Protein AF-A0A2D6ZND6-F1 (afdb_monomer_lite)

Secondary structure (DSSP, 8-state):
-HHHHT-HHHHHHHHHHHHHHHHHHHHHHTSTTTHHHHHHHHHHHHHHHHHHHHHT---S-HHHHHHHHHHHHHHHHHHHHHS-GGGHHHHHHHHHHHHHHHHHHHHHH--

Foldseek 3Di:
DLVVLQDPVNLVVLLVVLVVLLVQLVVQCVDPVRNVVSVVSNVVSVVSNVVSVVSNPPDPDVPVVVVCVVVCVVVLVCLVVVDDPVCVVVNVVVVVVVVVVVVVVVVVVVD

Sequence (111 aa):
MIAFFQSSIFVNLAYIFASILFIFGLKMLSSPETAQRGNLVSASGMLIAILVTLAQNEIIAYEYLLIALIGGLLVGVLAASLVKMTSMPELVALFNGFGGIASLLVGVAEF

Radius of gyration: 16.47 Å; chains: 1; bounding box: 37×31×38 Å

Structure (mmCIF, N/CA/C/O backbone):
data_AF-A0A2D6ZND6-F1
#
_entry.id   AF-A0A2D6ZND6-F1
#
loop_
_atom_site.group_PDB
_atom_site.id
_atom_site.type_symbol
_atom_site.label_atom_id
_atom_site.label_alt_id
_atom_site.label_comp_id
_atom_site.label_asym_id
_atom_site.label_entity_id
_atom_site.label_seq_id
_atom_site.pdbx_PDB_ins_code
_atom_site.Cartn_x
_atom_site.Cartn_y
_atom_site.Cartn_z
_atom_site.occupancy
_atom_site.B_iso_or_equiv
_atom_site.auth_seq_id
_atom_site.auth_comp_id
_atom_site.auth_as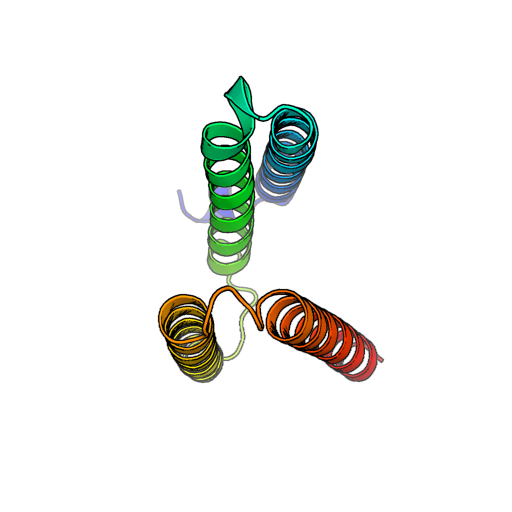ym_id
_atom_site.auth_atom_id
_atom_site.pdbx_PDB_model_num
ATOM 1 N N . MET A 1 1 ? 13.984 14.504 -21.602 1.00 61.41 1 MET A N 1
ATOM 2 C CA . MET A 1 1 ? 12.971 14.524 -20.522 1.00 61.41 1 MET A CA 1
ATOM 3 C C 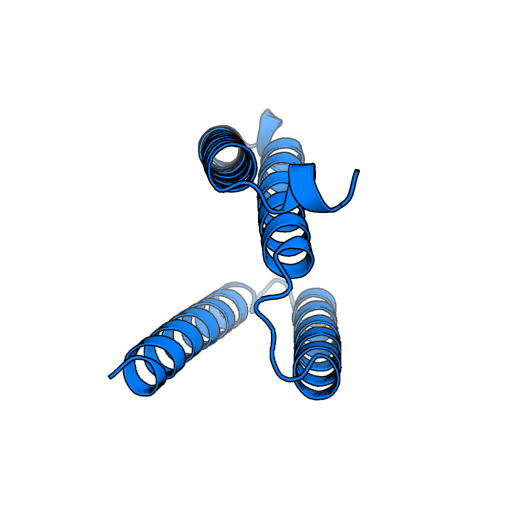. MET A 1 1 ? 12.887 13.172 -19.823 1.00 61.41 1 MET A C 1
ATOM 5 O O . MET A 1 1 ? 13.139 13.136 -18.634 1.00 61.41 1 MET A O 1
ATOM 9 N N . ILE A 1 2 ? 12.656 12.064 -20.540 1.00 67.69 2 ILE A N 1
ATOM 10 C CA . ILE A 1 2 ? 12.600 10.706 -19.951 1.00 67.69 2 ILE A CA 1
ATOM 11 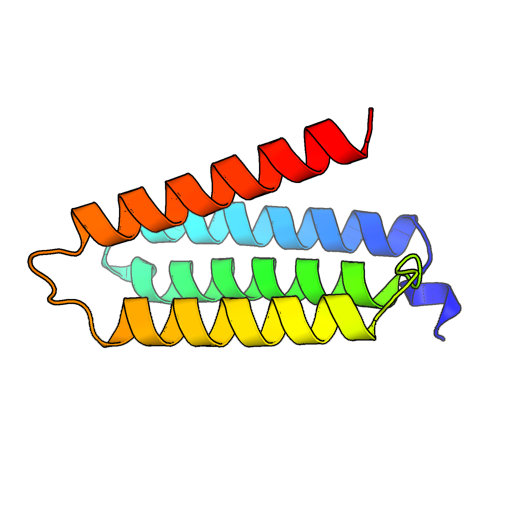C C . ILE A 1 2 ? 13.922 10.304 -19.264 1.00 67.69 2 ILE A C 1
ATOM 13 O O . ILE A 1 2 ? 13.902 9.861 -18.125 1.00 67.69 2 ILE A O 1
ATOM 17 N N . ALA A 1 3 ? 15.073 10.605 -19.878 1.00 75.25 3 ALA A N 1
ATOM 18 C CA . ALA A 1 3 ? 16.392 10.322 -19.292 1.00 75.25 3 ALA A CA 1
ATOM 19 C C . ALA A 1 3 ? 16.653 11.005 -17.930 1.00 75.25 3 ALA A C 1
ATOM 21 O O . ALA A 1 3 ? 17.480 10.536 -17.157 1.00 75.25 3 ALA A O 1
ATOM 22 N N . PHE A 1 4 ? 15.955 12.105 -17.616 1.00 82.00 4 PHE A N 1
ATOM 23 C CA . PHE A 1 4 ? 16.076 12.756 -16.309 1.00 82.00 4 PHE A CA 1
ATOM 24 C C . PHE A 1 4 ? 15.425 11.914 -15.204 1.00 82.00 4 PHE A C 1
ATOM 26 O O . PHE A 1 4 ? 16.033 11.709 -14.159 1.00 82.00 4 PHE A O 1
ATOM 33 N N . PHE A 1 5 ? 14.229 11.376 -15.466 1.00 81.12 5 PHE A N 1
ATOM 34 C CA . PHE A 1 5 ? 13.486 10.534 -14.522 1.00 81.12 5 PHE A CA 1
ATOM 35 C C . PHE A 1 5 ? 14.164 9.185 -14.252 1.00 81.12 5 PHE A C 1
ATOM 37 O O . PHE A 1 5 ? 13.919 8.574 -13.221 1.00 81.12 5 PHE A O 1
ATOM 44 N N . GLN A 1 6 ? 15.043 8.747 -15.152 1.00 83.62 6 GLN A N 1
ATOM 45 C CA . GLN A 1 6 ? 15.822 7.514 -15.016 1.00 83.62 6 GLN A CA 1
ATOM 46 C C . GLN A 1 6 ? 17.196 7.737 -14.369 1.00 83.62 6 GLN A C 1
ATOM 48 O O . GLN A 1 6 ? 17.936 6.786 -14.137 1.00 83.62 6 GLN A O 1
ATOM 53 N N . SER A 1 7 ? 17.570 8.988 -14.084 1.00 91.19 7 SER A N 1
ATOM 54 C CA . SER A 1 7 ? 18.844 9.280 -13.434 1.00 91.19 7 SER A CA 1
ATOM 55 C C . SER A 1 7 ? 18.836 8.763 -11.997 1.00 91.19 7 SER A C 1
ATOM 57 O O . SER A 1 7 ? 17.927 9.081 -11.229 1.00 91.19 7 SER A O 1
ATOM 59 N N . SER A 1 8 ? 19.883 8.037 -11.594 1.00 90.75 8 SER A N 1
ATOM 60 C CA . SER A 1 8 ? 20.008 7.490 -10.237 1.00 90.75 8 SER A CA 1
ATOM 61 C C . SER A 1 8 ? 19.886 8.569 -9.159 1.00 90.75 8 SER A C 1
ATOM 63 O O . SER A 1 8 ? 19.340 8.311 -8.091 1.00 90.75 8 SER A O 1
ATOM 65 N N . ILE A 1 9 ? 20.337 9.801 -9.440 1.00 93.88 9 ILE A N 1
ATOM 66 C CA . ILE A 1 9 ? 20.193 10.924 -8.503 1.00 93.88 9 ILE A CA 1
ATOM 67 C C . ILE A 1 9 ? 18.715 11.258 -8.266 1.00 93.88 9 ILE A C 1
ATOM 69 O O . ILE A 1 9 ? 18.305 11.474 -7.130 1.00 93.88 9 ILE A O 1
ATOM 73 N N . PHE A 1 10 ? 17.909 11.263 -9.329 1.00 93.69 10 PHE A N 1
ATOM 74 C CA . PHE A 1 10 ? 16.492 11.589 -9.264 1.00 93.69 10 PHE A CA 1
ATOM 75 C C . PHE A 1 10 ? 15.724 10.480 -8.546 1.00 93.69 10 PHE A C 1
ATOM 77 O O . PHE A 1 10 ? 14.975 10.766 -7.614 1.00 93.69 10 PHE A O 1
ATOM 84 N N . VAL A 1 11 ? 15.967 9.223 -8.929 1.00 94.44 11 VAL A N 1
ATOM 85 C CA . VAL A 1 11 ? 15.344 8.043 -8.313 1.00 94.44 11 VAL A CA 1
ATOM 86 C C . VAL A 1 11 ? 15.637 7.995 -6.812 1.00 94.44 11 VAL A C 1
ATOM 88 O O . VAL A 1 11 ? 14.712 7.916 -6.004 1.00 94.44 11 VAL A O 1
ATOM 91 N N . ASN A 1 12 ? 16.906 8.144 -6.418 1.00 95.75 12 ASN A N 1
ATOM 92 C CA . ASN A 1 12 ? 17.300 8.115 -5.009 1.00 95.75 12 ASN A CA 1
ATOM 93 C C . ASN A 1 12 ? 16.684 9.271 -4.212 1.00 95.75 12 ASN A C 1
ATOM 95 O O . ASN A 1 12 ? 16.203 9.059 -3.099 1.00 95.75 12 ASN A O 1
ATOM 99 N N . LEU A 1 13 ? 16.652 10.487 -4.769 1.00 97.06 13 LEU A N 1
ATOM 100 C CA . LEU A 1 13 ? 15.994 11.624 -4.117 1.00 97.06 13 LEU A CA 1
ATOM 101 C C . LEU A 1 13 ? 14.489 11.397 -3.958 1.00 97.06 13 LEU A C 1
ATOM 103 O O . LEU A 1 13 ? 13.934 11.732 -2.911 1.00 97.06 13 LEU A O 1
ATOM 107 N N . ALA A 1 14 ? 13.832 10.799 -4.951 1.00 96.88 14 ALA A N 1
ATOM 108 C CA . ALA A 1 14 ? 12.415 10.483 -4.869 1.00 96.88 14 ALA A CA 1
ATOM 109 C C . ALA A 1 14 ? 12.127 9.393 -3.820 1.00 96.88 14 ALA A C 1
ATOM 111 O O . ALA A 1 14 ? 11.171 9.530 -3.057 1.00 96.88 14 ALA A O 1
ATOM 112 N N . TYR A 1 15 ? 12.981 8.369 -3.697 1.00 96.94 15 TYR A N 1
ATOM 113 C CA . TYR A 1 15 ? 12.882 7.363 -2.631 1.00 96.94 15 TYR A CA 1
ATOM 114 C C . TYR A 1 15 ? 13.144 7.941 -1.236 1.00 96.94 15 TYR A C 1
ATOM 116 O O . TYR A 1 15 ? 12.427 7.602 -0.290 1.00 96.94 15 TYR A O 1
ATOM 124 N N . ILE A 1 16 ? 14.102 8.863 -1.092 1.00 98.12 16 ILE A N 1
ATOM 125 C CA . ILE A 1 16 ? 14.308 9.605 0.162 1.00 98.12 16 ILE A CA 1
ATOM 126 C C . ILE A 1 16 ? 13.059 10.425 0.494 1.00 98.12 16 ILE A C 1
ATOM 128 O O . ILE A 1 16 ? 12.574 10.384 1.624 1.00 98.12 16 ILE A O 1
ATOM 132 N N . PHE A 1 17 ? 12.497 11.133 -0.486 1.00 98.31 17 PHE A N 1
ATOM 133 C CA . PHE A 1 17 ? 11.290 11.929 -0.289 1.00 98.31 17 PHE A CA 1
ATOM 134 C C . PHE A 1 17 ? 10.082 11.064 0.105 1.00 98.31 17 PHE A C 1
ATOM 136 O O . PHE A 1 17 ? 9.392 11.383 1.073 1.00 98.31 17 PHE A O 1
ATOM 143 N N . ALA A 1 18 ? 9.870 9.927 -0.563 1.00 98.38 18 ALA A N 1
ATOM 144 C CA . ALA A 1 18 ? 8.842 8.954 -0.193 1.00 98.38 18 ALA A CA 1
ATOM 145 C C . ALA A 1 18 ? 9.044 8.423 1.239 1.00 98.38 18 ALA A C 1
ATOM 147 O O . ALA A 1 18 ? 8.090 8.359 2.014 1.00 98.38 18 ALA A O 1
ATOM 148 N N . SER A 1 19 ? 10.289 8.124 1.625 1.00 98.31 19 SER A N 1
ATOM 149 C CA . SER A 1 19 ? 10.637 7.680 2.984 1.00 98.31 19 SER A CA 1
ATOM 150 C C . SER A 1 19 ? 10.324 8.748 4.036 1.00 98.31 19 SER A C 1
ATOM 152 O O . SER A 1 19 ? 9.769 8.435 5.090 1.00 98.31 19 SER A O 1
ATOM 154 N N . ILE A 1 20 ? 10.605 10.022 3.742 1.00 98.56 20 ILE A N 1
ATOM 155 C CA . ILE A 1 20 ? 10.241 11.153 4.607 1.00 98.56 20 ILE A CA 1
ATOM 156 C C . ILE A 1 20 ? 8.719 11.210 4.796 1.00 98.56 20 ILE A C 1
ATOM 158 O O . ILE A 1 20 ? 8.253 11.327 5.932 1.00 98.56 20 ILE A O 1
ATOM 162 N N . LEU A 1 21 ? 7.936 11.074 3.720 1.00 98.62 21 LEU A N 1
ATOM 163 C CA . LEU A 1 21 ? 6.473 11.040 3.811 1.00 98.62 21 LEU A CA 1
ATOM 164 C C . LEU A 1 21 ? 5.984 9.869 4.671 1.00 98.62 21 LEU A C 1
ATOM 166 O O . LEU A 1 21 ? 5.117 10.075 5.518 1.00 98.62 21 LEU A O 1
ATOM 170 N N . PHE A 1 22 ? 6.563 8.674 4.538 1.00 98.31 22 PHE A N 1
ATOM 171 C CA . PHE A 1 22 ? 6.223 7.550 5.416 1.00 98.31 22 PHE A CA 1
ATOM 172 C C . PHE A 1 22 ? 6.503 7.853 6.890 1.00 98.31 22 PHE A C 1
ATOM 174 O O . PHE A 1 22 ? 5.634 7.610 7.726 1.00 98.31 22 PHE A O 1
ATOM 181 N N . ILE A 1 23 ? 7.665 8.429 7.213 1.00 98.38 23 ILE A N 1
ATOM 182 C CA . ILE A 1 23 ? 8.029 8.792 8.592 1.00 98.38 23 ILE A CA 1
ATOM 183 C C . ILE A 1 23 ? 7.029 9.802 9.173 1.00 98.38 23 ILE A C 1
ATOM 185 O O . ILE A 1 23 ? 6.532 9.615 10.287 1.00 98.38 23 ILE A O 1
ATOM 189 N N . PHE A 1 24 ? 6.694 10.858 8.425 1.00 98.31 24 PHE A N 1
ATOM 190 C CA . PHE A 1 24 ? 5.710 11.847 8.873 1.00 98.31 24 PHE A CA 1
ATOM 191 C C . PHE A 1 24 ? 4.301 11.259 8.982 1.00 98.31 24 PHE A C 1
ATOM 193 O O . PHE A 1 24 ? 3.621 11.506 9.979 1.00 98.31 24 PHE A O 1
ATOM 200 N N . GLY A 1 25 ? 3.876 10.450 8.011 1.00 98.38 25 GLY A N 1
ATOM 201 C CA . GLY A 1 25 ? 2.576 9.785 8.028 1.00 98.38 25 GLY A CA 1
ATOM 202 C C . GLY A 1 25 ? 2.416 8.858 9.235 1.00 98.38 25 GLY A C 1
ATOM 203 O O . GLY A 1 25 ? 1.431 8.977 9.964 1.00 98.38 25 GLY A O 1
ATOM 204 N N . LEU A 1 26 ? 3.428 8.034 9.537 1.00 98.06 26 LEU A N 1
ATOM 205 C CA . LEU A 1 26 ? 3.459 7.180 10.732 1.00 98.06 26 LEU A CA 1
ATOM 206 C C . LEU A 1 26 ? 3.412 7.996 12.028 1.00 98.06 26 LEU A C 1
ATOM 208 O O . LEU A 1 26 ? 2.655 7.660 12.935 1.00 98.06 26 LEU A O 1
ATOM 212 N N . LYS A 1 27 ? 4.156 9.106 12.108 1.00 98.12 27 LYS A N 1
ATOM 213 C CA . LYS A 1 27 ? 4.101 10.004 13.272 1.00 98.12 27 LYS A CA 1
ATOM 214 C C . LYS A 1 27 ? 2.698 10.581 13.487 1.00 98.12 27 LYS A C 1
ATOM 216 O O . LYS A 1 27 ? 2.258 10.712 14.626 1.00 98.12 27 LYS A O 1
ATOM 221 N N . MET A 1 28 ? 1.999 10.933 12.410 1.00 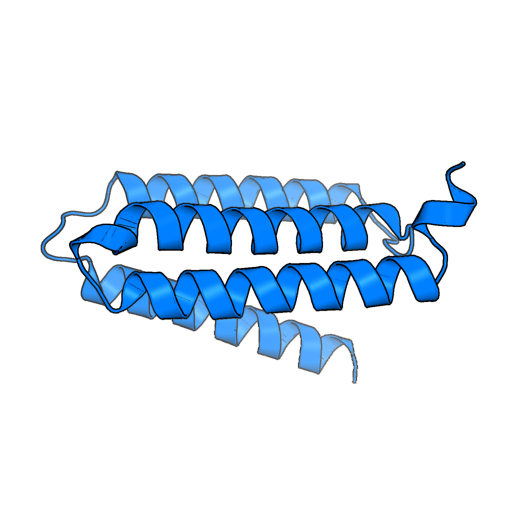98.19 28 MET A N 1
ATOM 222 C CA . MET A 1 28 ? 0.637 11.474 12.467 1.00 98.19 28 MET A CA 1
ATOM 223 C C . MET A 1 28 ? -0.414 10.417 12.824 1.00 98.19 28 MET A C 1
ATOM 225 O O . MET A 1 28 ? -1.426 10.762 13.431 1.00 98.19 28 MET A O 1
ATOM 229 N N . LEU A 1 29 ? -0.187 9.149 12.473 1.00 98.19 29 LEU A N 1
ATOM 230 C CA . LEU A 1 29 ? -1.061 8.032 12.848 1.00 98.19 29 LEU A CA 1
ATOM 231 C C . LEU A 1 29 ? -1.092 7.780 14.365 1.00 98.19 29 LEU A C 1
ATOM 233 O O . LEU A 1 29 ? -2.073 7.237 14.864 1.00 98.19 29 LEU A O 1
ATOM 237 N N . SER A 1 30 ? -0.082 8.240 15.108 1.00 97.56 30 SER A N 1
ATOM 238 C CA . SER A 1 30 ? -0.028 8.133 16.572 1.00 97.56 30 SER A CA 1
ATOM 239 C C . SER A 1 30 ? -0.983 9.074 17.323 1.00 97.56 30 SER A C 1
ATOM 241 O O . SER A 1 30 ? -1.122 8.933 18.536 1.00 97.56 30 SER A O 1
ATOM 243 N N . SER A 1 31 ? -1.631 10.033 16.647 1.00 97.25 31 SER A N 1
ATOM 244 C CA . SER A 1 31 ? -2.651 10.909 17.245 1.00 97.25 31 SER A CA 1
ATOM 245 C C . SER A 1 31 ? -3.984 10.805 16.490 1.00 97.25 31 SER A C 1
ATOM 247 O O . SER A 1 31 ? -3.995 10.981 15.268 1.00 97.25 31 SER A O 1
ATOM 249 N N . PRO A 1 32 ? -5.124 10.592 17.183 1.00 96.88 32 PRO A N 1
ATOM 250 C CA . PRO A 1 32 ? -6.446 10.531 16.553 1.00 96.88 32 PRO A CA 1
ATOM 251 C C . PRO A 1 32 ? -6.791 11.766 15.713 1.00 96.88 32 PRO A C 1
ATOM 253 O O . PRO A 1 32 ? -7.388 11.640 14.646 1.00 96.88 32 PRO A O 1
ATOM 256 N N . GLU A 1 33 ? -6.372 12.952 16.160 1.00 97.94 33 GLU A N 1
ATOM 257 C CA . GLU A 1 33 ? -6.640 14.234 15.493 1.00 97.94 33 GLU A CA 1
ATOM 258 C C . GLU A 1 33 ? -5.995 14.309 14.100 1.00 97.94 33 GLU A C 1
ATOM 260 O O . GLU A 1 33 ? -6.530 14.938 13.185 1.00 97.94 33 GLU A O 1
ATOM 265 N N . THR A 1 34 ? -4.844 13.653 13.922 1.00 98.25 34 THR A N 1
ATOM 266 C CA . THR A 1 34 ? -4.058 13.688 12.682 1.00 98.25 34 THR A CA 1
ATOM 267 C C . THR A 1 34 ? -4.083 12.379 11.897 1.00 98.25 34 THR A C 1
ATOM 269 O O . THR A 1 34 ? -3.591 12.357 10.768 1.00 98.25 34 THR A O 1
ATOM 272 N N . ALA A 1 35 ? -4.687 11.312 12.429 1.00 98.06 35 ALA A N 1
ATOM 273 C CA . ALA A 1 35 ? -4.597 9.961 11.877 1.00 98.06 35 ALA A CA 1
ATOM 274 C C . ALA A 1 35 ? -5.079 9.851 10.420 1.00 98.06 35 ALA A C 1
ATOM 276 O O . ALA A 1 35 ? -4.386 9.279 9.580 1.00 98.06 35 ALA A O 1
ATOM 277 N N . GLN A 1 36 ? -6.220 10.460 10.077 1.00 98.06 36 GLN A N 1
ATOM 278 C CA . GLN A 1 36 ? -6.739 10.428 8.699 1.00 98.06 36 GLN A CA 1
ATOM 279 C C . GLN A 1 36 ? -5.773 11.082 7.701 1.00 98.06 36 GLN A C 1
ATOM 281 O O . GLN A 1 36 ? -5.529 10.550 6.618 1.00 98.06 36 GLN A O 1
ATOM 286 N N . ARG A 1 37 ? -5.181 12.222 8.082 1.00 98.19 37 ARG A N 1
ATOM 287 C CA . ARG A 1 37 ? -4.174 12.907 7.261 1.00 98.19 37 ARG A CA 1
ATOM 288 C C . ARG A 1 37 ? -2.882 12.095 7.192 1.00 98.19 37 ARG A C 1
ATOM 290 O O . ARG A 1 37 ? -2.297 12.011 6.121 1.00 98.19 37 ARG A O 1
ATOM 297 N N . GLY A 1 38 ? -2.476 11.468 8.296 1.00 98.50 38 GLY A N 1
ATOM 298 C CA . GLY A 1 38 ? -1.316 10.579 8.344 1.00 98.50 38 GLY A CA 1
ATOM 299 C C . GLY A 1 38 ? -1.422 9.443 7.332 1.00 98.50 38 GLY A C 1
ATOM 300 O O . GLY A 1 38 ? -0.491 9.228 6.561 1.00 98.50 38 GLY A O 1
ATOM 301 N N . ASN A 1 39 ? -2.595 8.808 7.243 1.00 98.25 39 ASN A N 1
ATOM 302 C CA . ASN A 1 39 ? -2.857 7.770 6.248 1.00 98.25 39 ASN A CA 1
ATOM 303 C C . ASN A 1 39 ? -2.703 8.283 4.802 1.00 98.25 39 ASN A C 1
ATOM 305 O O . ASN A 1 39 ? -2.053 7.637 3.985 1.00 98.25 39 ASN A O 1
ATOM 309 N N . LEU A 1 40 ? -3.241 9.468 4.483 1.00 98.38 40 LEU A N 1
ATOM 310 C CA . LEU A 1 40 ? -3.104 10.071 3.147 1.00 98.38 40 LEU A CA 1
ATOM 311 C C . LEU A 1 40 ? -1.652 10.439 2.807 1.00 98.38 40 LEU A C 1
ATOM 313 O O . LEU A 1 40 ? -1.220 10.257 1.666 1.00 98.38 40 LEU A O 1
ATOM 317 N N . VAL A 1 41 ? -0.889 10.932 3.785 1.00 98.50 41 VAL A N 1
ATOM 318 C CA . VAL A 1 41 ? 0.539 11.243 3.621 1.00 98.50 41 VAL A CA 1
ATOM 319 C C . VAL A 1 41 ? 1.331 9.963 3.327 1.00 98.50 41 VAL A C 1
ATOM 321 O O . VAL A 1 41 ? 2.086 9.931 2.354 1.00 98.50 41 VAL A O 1
ATOM 324 N N . SER A 1 42 ? 1.109 8.887 4.090 1.00 98.38 42 SER A N 1
ATOM 325 C CA . SER A 1 42 ? 1.736 7.580 3.834 1.00 98.38 42 SER A CA 1
ATOM 326 C C . SER A 1 42 ? 1.335 6.995 2.475 1.00 98.38 42 SER A C 1
ATOM 328 O O . SER A 1 42 ? 2.199 6.526 1.735 1.00 98.38 42 SER A O 1
ATOM 330 N N . ALA A 1 43 ? 0.055 7.072 2.099 1.00 98.19 43 ALA A N 1
ATOM 331 C CA . ALA A 1 43 ? -0.422 6.610 0.795 1.00 98.19 43 ALA A CA 1
ATOM 332 C C . ALA A 1 43 ? 0.220 7.387 -0.368 1.00 98.19 43 ALA A C 1
ATOM 334 O O . ALA A 1 43 ? 0.575 6.797 -1.387 1.00 98.19 43 ALA A O 1
ATOM 335 N N . SER A 1 44 ? 0.434 8.696 -0.198 1.00 98.38 44 SER A N 1
ATOM 336 C CA . SER A 1 44 ? 1.134 9.530 -1.185 1.00 98.38 44 SER A CA 1
ATOM 337 C C . SER A 1 44 ? 2.602 9.118 -1.332 1.00 98.38 44 SER A C 1
ATOM 339 O O . SER A 1 44 ? 3.099 9.023 -2.452 1.00 98.38 44 SER A O 1
ATOM 341 N N . GLY A 1 45 ? 3.281 8.811 -0.219 1.00 98.25 45 GLY A N 1
ATOM 342 C CA . GLY A 1 45 ? 4.639 8.257 -0.235 1.00 98.25 45 GLY A CA 1
ATOM 343 C C . GLY A 1 45 ? 4.721 6.932 -0.998 1.00 98.25 45 GLY A C 1
ATOM 344 O O . GLY A 1 45 ? 5.578 6.782 -1.869 1.00 98.25 45 GLY A O 1
ATOM 345 N N . MET A 1 46 ? 3.780 6.014 -0.748 1.00 98.12 46 MET A N 1
ATOM 346 C CA . MET A 1 46 ? 3.688 4.745 -1.481 1.00 98.12 46 MET A CA 1
ATOM 347 C C . MET A 1 46 ? 3.464 4.959 -2.984 1.00 98.12 46 MET A C 1
ATOM 349 O O . MET A 1 46 ? 4.129 4.328 -3.802 1.00 98.12 46 MET A O 1
ATOM 353 N N . LEU A 1 47 ? 2.556 5.867 -3.359 1.00 97.62 47 LEU A N 1
ATOM 354 C CA . LEU A 1 47 ? 2.266 6.169 -4.761 1.00 97.62 47 LEU A CA 1
ATOM 355 C C . LEU A 1 47 ? 3.501 6.714 -5.491 1.00 97.62 47 LEU A C 1
ATOM 357 O O . LEU A 1 47 ? 3.789 6.280 -6.604 1.00 97.62 47 LEU A O 1
ATOM 361 N N . ILE A 1 48 ? 4.251 7.625 -4.861 1.00 97.25 48 ILE A N 1
ATOM 362 C CA . ILE A 1 48 ? 5.499 8.162 -5.425 1.00 97.25 48 ILE A CA 1
ATOM 363 C C . ILE A 1 48 ? 6.507 7.036 -5.658 1.00 97.25 48 ILE A C 1
ATOM 365 O O . ILE A 1 48 ? 7.068 6.957 -6.749 1.00 97.25 48 ILE A O 1
ATOM 369 N N . ALA A 1 49 ? 6.708 6.154 -4.674 1.00 96.44 49 ALA A N 1
ATOM 370 C CA . ALA A 1 49 ? 7.632 5.031 -4.808 1.00 96.44 49 ALA A CA 1
ATOM 371 C C . ALA A 1 49 ? 7.264 4.139 -6.007 1.00 96.44 49 ALA A C 1
ATOM 373 O O . ALA A 1 49 ? 8.115 3.894 -6.857 1.00 96.44 49 ALA A O 1
ATOM 374 N N . ILE A 1 50 ? 5.987 3.754 -6.139 1.00 94.50 50 ILE A N 1
ATOM 375 C CA . ILE A 1 50 ? 5.497 2.946 -7.269 1.00 94.50 50 ILE A CA 1
ATOM 376 C C . ILE A 1 50 ? 5.763 3.645 -8.607 1.00 94.50 50 ILE A C 1
ATOM 378 O O . ILE A 1 50 ? 6.308 3.031 -9.522 1.00 94.50 50 ILE A O 1
ATOM 382 N N . LEU A 1 51 ? 5.391 4.922 -8.741 1.00 93.69 51 LEU A N 1
ATOM 383 C CA . LEU A 1 51 ? 5.532 5.650 -10.006 1.00 93.69 51 LEU A CA 1
ATOM 384 C C . LEU A 1 51 ? 6.997 5.812 -10.427 1.00 93.69 51 LEU A C 1
ATOM 386 O O . LEU A 1 51 ? 7.305 5.696 -11.612 1.00 93.69 51 LEU A O 1
ATOM 390 N N . VAL A 1 52 ? 7.895 6.057 -9.471 1.00 93.94 52 VAL A N 1
ATOM 391 C CA . VAL A 1 52 ? 9.337 6.178 -9.732 1.00 93.94 52 VAL A CA 1
ATOM 392 C C . VAL A 1 52 ? 9.914 4.840 -10.187 1.00 93.94 52 VAL A C 1
ATOM 394 O O . VAL A 1 52 ? 10.606 4.806 -11.202 1.00 93.94 52 VAL A O 1
ATOM 397 N N . THR A 1 53 ? 9.578 3.741 -9.505 1.00 91.62 53 THR A N 1
ATOM 398 C CA . THR A 1 53 ? 10.025 2.396 -9.900 1.00 91.62 53 THR A CA 1
ATOM 399 C C . THR A 1 53 ? 9.512 2.020 -11.293 1.00 91.62 53 THR A C 1
ATOM 401 O O . THR A 1 53 ? 10.269 1.507 -12.114 1.00 91.62 53 THR A O 1
ATOM 404 N N . LEU A 1 54 ? 8.252 2.335 -11.615 1.00 89.25 54 LEU A N 1
ATOM 405 C CA . LEU A 1 54 ? 7.692 2.098 -12.952 1.00 89.25 54 LEU A CA 1
ATOM 406 C C . LEU A 1 54 ? 8.372 2.942 -14.042 1.00 89.25 54 LEU A C 1
ATOM 408 O O . LEU A 1 54 ? 8.513 2.483 -15.172 1.00 89.25 54 LEU A O 1
ATOM 412 N N . ALA A 1 55 ? 8.814 4.160 -13.721 1.00 88.25 55 ALA A N 1
ATOM 413 C CA . ALA A 1 55 ? 9.485 5.046 -14.673 1.00 88.25 55 ALA A CA 1
ATOM 414 C C . ALA A 1 55 ? 10.925 4.613 -15.013 1.00 88.25 55 ALA A C 1
ATOM 416 O O . ALA A 1 55 ? 11.510 5.128 -15.970 1.00 88.25 55 ALA A O 1
ATOM 417 N N . GLN A 1 56 ? 11.501 3.674 -14.256 1.00 84.69 56 GLN A N 1
ATOM 418 C CA . GLN A 1 56 ? 12.902 3.283 -14.389 1.00 84.69 56 GLN A CA 1
ATOM 419 C C . GLN A 1 56 ? 13.176 2.427 -15.646 1.00 84.69 56 GLN A C 1
ATOM 421 O O . GLN A 1 56 ? 14.309 2.379 -16.113 1.00 84.69 56 GLN A O 1
ATOM 426 N N . ASN A 1 57 ? 12.141 1.863 -16.290 1.00 72.44 57 ASN A N 1
ATOM 427 C CA . ASN A 1 57 ? 12.227 0.985 -17.476 1.00 72.44 57 ASN A CA 1
ATOM 428 C C . ASN A 1 57 ? 13.144 -0.241 -17.327 1.00 72.44 57 ASN A C 1
ATOM 430 O O . ASN A 1 57 ? 13.576 -0.819 -18.319 1.00 72.44 57 ASN A O 1
ATOM 434 N N . GLU A 1 58 ? 13.393 -0.680 -16.098 1.00 76.25 58 GLU A N 1
ATOM 435 C CA . GLU A 1 58 ? 14.110 -1.929 -15.810 1.00 76.25 58 GLU A CA 1
ATOM 436 C C . GLU A 1 58 ? 13.173 -3.156 -15.855 1.00 76.25 58 GLU A C 1
ATOM 438 O O . GLU A 1 58 ? 13.595 -4.294 -15.670 1.00 76.25 58 GLU A O 1
ATOM 443 N N . ILE A 1 59 ? 11.881 -2.941 -16.124 1.00 77.12 59 ILE A N 1
ATOM 444 C CA . ILE A 1 59 ? 10.854 -3.983 -16.122 1.00 77.12 59 ILE A CA 1
ATOM 445 C C . ILE A 1 59 ? 10.839 -4.701 -17.473 1.00 77.12 59 ILE A C 1
ATOM 447 O O . ILE A 1 59 ? 10.470 -4.134 -18.500 1.00 77.12 59 ILE A O 1
ATOM 451 N N . ILE A 1 60 ? 11.188 -5.987 -17.446 1.00 73.81 60 ILE A N 1
ATOM 452 C CA . ILE A 1 60 ? 11.303 -6.840 -18.638 1.00 73.81 60 ILE A CA 1
ATOM 453 C C . ILE A 1 60 ? 9.925 -7.161 -19.244 1.00 73.81 60 ILE A C 1
ATOM 455 O O . ILE A 1 60 ? 9.794 -7.268 -20.460 1.00 73.81 60 ILE A O 1
ATOM 459 N N . ALA A 1 61 ? 8.885 -7.304 -18.413 1.00 85.38 61 ALA A N 1
ATOM 460 C CA . ALA A 1 61 ? 7.556 -7.717 -18.859 1.00 85.38 61 ALA A CA 1
ATOM 461 C C . ALA A 1 61 ? 6.428 -6.946 -18.155 1.00 85.38 61 ALA A C 1
ATOM 463 O O . ALA A 1 61 ? 5.867 -7.376 -17.144 1.00 85.38 61 ALA A O 1
ATOM 464 N N . TYR A 1 62 ? 6.068 -5.801 -18.736 1.00 86.56 62 TYR A N 1
ATOM 465 C CA . TYR A 1 62 ? 4.989 -4.944 -18.240 1.00 86.56 62 TYR A CA 1
ATOM 466 C C . TYR A 1 62 ? 3.617 -5.627 -18.213 1.00 86.56 62 TYR A C 1
ATOM 468 O O . TYR A 1 62 ? 2.794 -5.282 -17.373 1.00 86.56 62 TYR A O 1
ATOM 476 N N . GLU A 1 63 ? 3.371 -6.607 -19.085 1.00 89.31 63 GLU A N 1
ATOM 477 C CA . GLU A 1 63 ? 2.108 -7.357 -19.128 1.00 89.31 63 GLU A CA 1
ATOM 478 C C . GLU A 1 63 ? 1.862 -8.129 -17.824 1.00 89.31 63 GLU A C 1
ATOM 480 O O . GLU A 1 63 ? 0.813 -7.967 -17.198 1.00 89.31 63 GLU A O 1
ATOM 485 N N . TYR A 1 64 ? 2.849 -8.906 -17.360 1.00 90.75 64 TYR A N 1
ATOM 486 C CA . TYR A 1 64 ? 2.743 -9.642 -16.096 1.00 90.75 64 TYR A CA 1
ATOM 487 C C . TYR A 1 64 ? 2.647 -8.700 -14.897 1.00 90.75 64 TYR A C 1
ATOM 489 O O . TYR A 1 64 ? 1.843 -8.944 -13.997 1.00 90.75 64 TYR A O 1
ATOM 497 N N . LEU A 1 65 ? 3.416 -7.604 -14.903 1.00 91.38 65 LEU A N 1
ATOM 498 C CA . LEU A 1 65 ? 3.334 -6.589 -13.854 1.00 91.38 65 LEU A CA 1
ATOM 499 C C . LEU A 1 65 ? 1.931 -5.988 -13.784 1.00 91.38 65 LEU A C 1
ATOM 501 O O . LEU A 1 65 ? 1.375 -5.871 -12.696 1.00 91.38 65 LEU A O 1
ATOM 505 N N . LEU A 1 66 ? 1.347 -5.621 -14.926 1.00 91.75 66 LEU A N 1
ATOM 506 C CA . LEU A 1 66 ? 0.026 -5.003 -14.984 1.00 91.75 66 LEU A CA 1
ATOM 507 C C . LEU A 1 66 ? -1.054 -5.963 -14.474 1.00 91.75 66 LEU A C 1
ATOM 509 O O . LEU A 1 66 ? -1.897 -5.563 -13.671 1.00 91.75 66 LEU A O 1
ATOM 513 N N . ILE A 1 67 ? -1.005 -7.232 -14.892 1.00 94.44 67 ILE A N 1
ATOM 514 C CA . ILE A 1 67 ? -1.935 -8.270 -14.428 1.00 94.44 67 ILE A CA 1
ATOM 515 C C . ILE A 1 67 ? -1.807 -8.463 -12.912 1.00 94.44 67 ILE A C 1
ATOM 517 O O . ILE A 1 67 ? -2.819 -8.466 -12.209 1.00 94.44 67 ILE A O 1
ATOM 521 N N . ALA A 1 68 ? -0.581 -8.574 -12.395 1.00 93.38 68 ALA A N 1
ATOM 522 C CA . ALA A 1 68 ? -0.331 -8.735 -10.965 1.00 93.38 68 ALA A CA 1
ATOM 523 C C . ALA A 1 68 ? -0.777 -7.506 -10.156 1.00 93.38 68 ALA A C 1
ATOM 525 O O . ALA A 1 68 ? -1.414 -7.657 -9.113 1.00 93.38 68 ALA A O 1
ATOM 526 N N . LEU A 1 69 ? -0.502 -6.295 -10.651 1.00 94.12 69 LEU A N 1
ATOM 527 C CA . LEU A 1 69 ? -0.890 -5.037 -10.015 1.00 94.12 69 LEU A CA 1
ATOM 528 C C . LEU A 1 69 ? -2.413 -4.903 -9.940 1.00 94.12 69 LEU A C 1
ATOM 530 O O . LEU A 1 69 ? -2.950 -4.627 -8.869 1.00 94.12 69 LEU A O 1
ATOM 534 N N . ILE A 1 70 ? -3.115 -5.126 -11.055 1.00 96.19 70 ILE A N 1
ATOM 535 C CA . ILE A 1 70 ? -4.580 -5.043 -11.109 1.00 96.19 70 ILE A CA 1
ATOM 536 C C . ILE A 1 70 ? -5.205 -6.135 -10.238 1.00 96.19 70 ILE A C 1
ATOM 538 O O . ILE A 1 70 ? -6.114 -5.844 -9.462 1.00 96.19 70 ILE A O 1
ATOM 542 N N . GLY A 1 71 ? -4.708 -7.371 -10.327 1.00 96.88 71 GLY A N 1
ATOM 543 C CA . GLY A 1 71 ? -5.191 -8.486 -9.515 1.00 96.88 71 GLY A CA 1
ATOM 544 C C . GLY A 1 71 ? -5.017 -8.227 -8.017 1.00 96.88 71 GLY A C 1
ATOM 545 O O . GLY A 1 71 ? -5.978 -8.343 -7.257 1.00 96.88 71 GLY A O 1
ATOM 546 N N . GLY A 1 72 ? -3.822 -7.803 -7.598 1.00 95.75 72 GLY A N 1
ATOM 547 C CA . GLY A 1 72 ? -3.525 -7.465 -6.206 1.00 95.75 72 GLY A CA 1
ATOM 548 C C . GLY A 1 72 ? -4.350 -6.285 -5.693 1.00 95.75 72 GLY A C 1
ATOM 549 O O . GLY A 1 72 ? -4.897 -6.356 -4.593 1.00 95.75 72 GLY A O 1
ATOM 550 N N . LEU A 1 73 ? -4.509 -5.229 -6.499 1.00 96.12 73 LEU A N 1
ATOM 551 C CA . LEU A 1 73 ? -5.320 -4.063 -6.145 1.00 96.12 73 LEU A CA 1
ATOM 552 C C . LEU A 1 73 ? -6.797 -4.439 -5.990 1.00 96.12 73 LEU A C 1
ATOM 554 O O . LEU A 1 73 ? -7.407 -4.074 -4.987 1.00 96.12 73 LEU A O 1
ATOM 558 N N . LEU A 1 74 ? -7.363 -5.195 -6.936 1.00 97.50 74 LEU A N 1
ATOM 559 C CA . LEU A 1 74 ? -8.752 -5.657 -6.865 1.00 97.50 74 LEU A CA 1
ATOM 560 C C . LEU A 1 74 ? -8.993 -6.498 -5.612 1.00 97.50 74 LEU A C 1
ATOM 562 O O . LEU A 1 74 ? -9.908 -6.201 -4.846 1.00 97.50 74 LEU A O 1
ATOM 566 N N . VAL A 1 75 ? -8.160 -7.514 -5.374 1.00 96.31 75 VAL A N 1
ATOM 567 C CA . VAL A 1 75 ? -8.292 -8.379 -4.193 1.00 96.31 75 VAL A CA 1
ATOM 568 C C . VAL A 1 75 ? -8.134 -7.567 -2.907 1.00 96.31 75 VAL A C 1
ATOM 570 O O . VAL A 1 75 ? -8.956 -7.703 -2.003 1.00 96.31 75 VAL A O 1
ATOM 573 N N . GLY A 1 76 ? -7.132 -6.687 -2.836 1.00 95.94 76 GLY A N 1
ATOM 574 C CA . GLY A 1 76 ? -6.874 -5.846 -1.669 1.00 95.94 76 GLY A CA 1
ATOM 575 C C . GLY A 1 76 ? -8.030 -4.897 -1.349 1.00 95.94 76 GLY A C 1
ATOM 576 O O . GLY A 1 76 ? -8.491 -4.857 -0.208 1.00 95.94 76 GLY A O 1
ATOM 577 N N . VAL A 1 77 ? -8.548 -4.177 -2.349 1.00 96.81 77 VAL A N 1
ATOM 578 C CA . VAL A 1 77 ? -9.669 -3.237 -2.175 1.00 96.81 77 VAL A CA 1
ATOM 579 C C . VAL A 1 77 ? -10.950 -3.969 -1.792 1.00 96.81 77 VAL A C 1
ATOM 581 O O . VAL A 1 77 ? -11.645 -3.533 -0.872 1.00 96.81 77 VAL A O 1
ATOM 584 N N . LEU A 1 78 ? -11.262 -5.085 -2.456 1.00 97.19 78 LEU A N 1
ATOM 585 C CA . LEU A 1 78 ? -12.457 -5.869 -2.145 1.00 97.19 78 LEU A CA 1
ATOM 586 C C . LEU A 1 78 ? -12.383 -6.447 -0.730 1.00 97.19 78 LEU A C 1
ATOM 588 O O . LEU A 1 78 ? -13.325 -6.275 0.041 1.00 97.19 78 LEU A O 1
ATOM 592 N N . ALA A 1 79 ? -11.261 -7.064 -0.354 1.00 96.06 79 ALA A N 1
ATOM 593 C CA . ALA A 1 79 ? -11.081 -7.606 0.989 1.00 96.06 79 ALA A CA 1
ATOM 594 C C . ALA A 1 79 ? -11.171 -6.508 2.064 1.00 96.06 79 ALA A C 1
ATOM 596 O O . ALA A 1 79 ? -11.898 -6.674 3.040 1.00 96.06 79 ALA A O 1
ATOM 597 N N . ALA A 1 80 ? -10.523 -5.357 1.859 1.00 95.56 80 ALA A N 1
ATOM 598 C CA . ALA A 1 80 ? -10.583 -4.236 2.800 1.00 95.56 80 ALA A CA 1
ATOM 599 C C . ALA A 1 80 ? -11.976 -3.600 2.926 1.00 95.56 80 ALA A C 1
ATOM 601 O O . ALA A 1 80 ? -12.328 -3.118 4.000 1.00 95.56 80 ALA A O 1
ATOM 602 N N . SER A 1 81 ? -12.771 -3.602 1.853 1.00 96.56 81 SER A N 1
ATOM 603 C CA . SE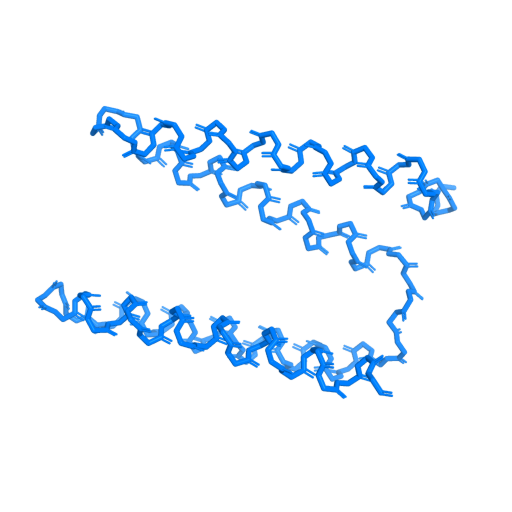R A 1 81 ? -14.088 -2.949 1.837 1.00 96.56 81 SER A CA 1
ATOM 604 C C . SER A 1 81 ? -15.224 -3.855 2.319 1.00 96.56 81 SER A C 1
ATOM 606 O O . SER A 1 81 ? -16.244 -3.357 2.789 1.00 96.56 81 SER A O 1
ATOM 608 N N . LEU A 1 82 ? -15.082 -5.177 2.171 1.00 95.88 82 LEU A N 1
ATOM 609 C CA . LEU A 1 82 ? -16.156 -6.145 2.432 1.00 95.88 82 LEU A CA 1
ATOM 610 C C . LEU A 1 82 ? -16.028 -6.855 3.788 1.00 95.88 82 LEU A C 1
ATOM 612 O O . LEU A 1 82 ? -16.988 -7.481 4.245 1.00 95.88 82 LEU A O 1
ATOM 616 N N . VAL A 1 83 ? -14.864 -6.785 4.440 1.00 96.62 83 VAL A N 1
ATOM 617 C CA . VAL A 1 83 ? -14.643 -7.405 5.753 1.00 96.62 83 VAL A CA 1
ATOM 618 C C . VAL A 1 83 ? -15.348 -6.619 6.862 1.00 96.62 83 VAL A C 1
ATOM 620 O O . VAL A 1 83 ? -15.362 -5.391 6.895 1.00 96.62 83 VAL A O 1
ATOM 623 N N . LYS A 1 84 ? -15.942 -7.348 7.812 1.00 97.12 84 LYS A N 1
ATOM 624 C CA . LYS A 1 84 ? -16.582 -6.762 8.996 1.00 97.12 84 LYS A CA 1
ATOM 625 C C . LYS A 1 84 ? -15.533 -6.121 9.907 1.00 97.12 84 LYS A C 1
ATOM 627 O O . LYS A 1 84 ? -14.494 -6.721 10.155 1.00 97.12 84 LYS A O 1
ATOM 632 N N . MET A 1 85 ? -15.861 -4.981 10.522 1.00 97.12 85 MET A N 1
ATOM 633 C CA . MET A 1 85 ? -14.968 -4.288 11.470 1.00 97.12 85 MET A CA 1
ATOM 634 C C . MET A 1 85 ? -14.521 -5.162 12.655 1.00 97.12 85 MET A C 1
ATOM 636 O O . MET A 1 85 ? -13.445 -4.953 13.204 1.00 97.12 85 MET A O 1
ATOM 640 N N . THR A 1 86 ? -15.322 -6.164 13.032 1.00 96.62 86 THR A N 1
ATOM 641 C CA . THR A 1 86 ? -14.988 -7.149 14.075 1.00 96.62 86 THR A CA 1
ATOM 642 C C . THR A 1 86 ? -13.841 -8.078 13.691 1.00 96.62 86 THR A C 1
ATOM 644 O O . THR A 1 86 ? -13.215 -8.641 14.576 1.00 96.62 86 THR A O 1
ATOM 647 N N . SER A 1 87 ? -13.594 -8.245 12.391 1.00 96.69 87 SER A N 1
ATOM 648 C CA . SER A 1 87 ? -12.578 -9.139 11.826 1.00 96.69 87 SER A CA 1
ATOM 649 C C . SER A 1 87 ? -11.414 -8.366 11.191 1.00 96.69 87 SER A C 1
ATOM 651 O O . SER A 1 87 ? -10.698 -8.872 10.325 1.00 96.69 87 SER A O 1
ATOM 653 N N . MET A 1 88 ? -11.255 -7.096 11.581 1.00 97.50 88 MET A N 1
ATOM 654 C CA . MET A 1 88 ? -10.134 -6.262 11.151 1.00 97.50 88 MET A CA 1
ATOM 655 C C . MET A 1 88 ? -8.768 -6.811 11.590 1.00 97.50 88 MET A C 1
ATOM 657 O O . MET A 1 88 ? -7.858 -6.785 10.759 1.00 97.50 88 MET A O 1
ATOM 661 N N . PRO A 1 89 ? -8.579 -7.332 12.824 1.00 96.50 89 PRO A N 1
ATOM 662 C CA . PRO A 1 89 ? -7.291 -7.899 13.229 1.00 96.50 89 PRO A CA 1
ATOM 663 C C . PRO A 1 89 ? -6.804 -9.029 12.307 1.00 96.50 89 PRO A C 1
ATOM 665 O O . PRO A 1 89 ? -5.631 -9.059 11.934 1.00 96.50 89 PRO A O 1
ATOM 668 N N . GLU A 1 90 ? -7.699 -9.922 11.886 1.00 97.31 90 GLU A N 1
ATOM 669 C CA . GLU A 1 90 ? -7.389 -11.052 11.008 1.00 97.31 90 GLU A CA 1
ATOM 670 C C . GLU A 1 90 ? -7.027 -10.592 9.594 1.00 97.31 90 GLU A C 1
ATOM 672 O O . GLU A 1 90 ? -6.073 -11.103 9.004 1.00 97.31 90 GLU A O 1
ATOM 677 N N . LEU A 1 91 ? -7.742 -9.596 9.061 1.00 97.31 91 LEU A N 1
ATOM 678 C CA . LEU A 1 91 ? -7.419 -9.020 7.756 1.00 97.31 91 LEU A CA 1
ATOM 679 C C . LEU A 1 91 ? -6.034 -8.354 7.762 1.00 97.31 91 LEU A C 1
ATOM 681 O O . LEU A 1 91 ? -5.258 -8.540 6.824 1.00 97.31 91 LEU A O 1
ATOM 685 N N . VAL A 1 92 ? -5.700 -7.614 8.825 1.00 96.50 92 VAL A N 1
ATOM 686 C CA . VAL A 1 92 ? -4.380 -6.978 8.979 1.00 96.50 92 VAL A CA 1
ATOM 687 C C . VAL A 1 92 ? -3.271 -8.031 9.050 1.00 96.50 92 VAL A C 1
ATOM 689 O O . VAL A 1 92 ? -2.245 -7.877 8.384 1.00 96.50 92 VAL A O 1
ATOM 692 N N . ALA A 1 93 ? -3.482 -9.120 9.797 1.00 97.38 93 ALA A N 1
ATOM 693 C CA . ALA A 1 93 ? -2.532 -10.230 9.865 1.00 97.38 93 ALA A CA 1
ATOM 694 C C . ALA A 1 93 ? -2.322 -10.889 8.491 1.00 97.38 93 ALA A C 1
ATOM 696 O O . ALA A 1 93 ? -1.183 -11.141 8.094 1.00 97.38 93 ALA A O 1
ATOM 697 N N . LEU A 1 94 ? -3.403 -11.106 7.734 1.00 96.88 94 LEU A N 1
ATOM 698 C CA . LEU A 1 94 ? -3.340 -11.672 6.387 1.00 96.88 94 LEU A CA 1
ATOM 699 C C . LEU A 1 94 ? -2.557 -10.771 5.418 1.00 96.88 94 LEU A C 1
ATOM 701 O O . LEU A 1 94 ? -1.675 -11.254 4.709 1.00 96.88 94 LEU A O 1
ATOM 705 N N . PHE A 1 95 ? -2.836 -9.464 5.401 1.00 96.56 95 PHE A N 1
ATOM 706 C CA . PHE A 1 95 ? -2.110 -8.513 4.551 1.00 96.56 95 PHE A CA 1
ATOM 707 C C . PHE A 1 95 ? -0.630 -8.401 4.923 1.00 96.56 95 PHE A C 1
ATOM 709 O O . PHE A 1 95 ? 0.215 -8.333 4.029 1.00 96.56 95 PHE A O 1
ATOM 716 N N . ASN A 1 96 ? -0.291 -8.446 6.214 1.00 97.12 96 ASN A N 1
ATOM 717 C CA . ASN A 1 96 ? 1.107 -8.498 6.637 1.00 97.12 96 ASN A CA 1
ATOM 718 C C . ASN A 1 96 ? 1.789 -9.803 6.180 1.00 97.12 96 ASN A C 1
ATOM 720 O O . ASN A 1 96 ? 2.910 -9.761 5.675 1.00 97.12 96 ASN A O 1
ATOM 724 N N . GLY A 1 97 ? 1.078 -10.934 6.254 1.00 97.31 97 GLY A N 1
ATOM 725 C CA . GLY A 1 97 ? 1.529 -12.220 5.720 1.00 97.31 97 GLY A CA 1
ATOM 726 C C . GLY A 1 97 ? 1.826 -12.176 4.218 1.00 97.31 97 GLY A C 1
ATOM 727 O O . GLY A 1 97 ? 2.893 -12.621 3.799 1.00 97.31 97 GLY A O 1
ATOM 728 N N . PHE A 1 98 ? 0.946 -11.578 3.405 1.00 96.38 98 PHE A N 1
ATOM 729 C CA . PHE A 1 98 ? 1.208 -11.379 1.972 1.00 96.38 98 PHE A CA 1
ATOM 730 C C . PHE A 1 98 ? 2.431 -10.493 1.714 1.00 96.38 98 PHE A C 1
ATOM 732 O O . PHE A 1 98 ? 3.213 -10.799 0.815 1.00 96.38 98 PHE A O 1
ATOM 739 N N . GLY A 1 99 ? 2.638 -9.445 2.519 1.00 96.25 99 GLY A N 1
ATOM 740 C CA . GLY A 1 99 ? 3.854 -8.628 2.463 1.00 96.25 99 GLY A CA 1
ATOM 741 C C . GLY A 1 99 ? 5.122 -9.446 2.736 1.00 96.25 99 GLY A C 1
ATOM 742 O O . GLY A 1 99 ? 6.086 -9.354 1.980 1.00 96.25 99 GLY A O 1
ATOM 743 N N . GLY A 1 100 ? 5.098 -10.309 3.756 1.00 97.62 100 GLY A N 1
ATOM 744 C CA . GLY A 1 100 ? 6.206 -11.219 4.062 1.00 97.62 100 GLY A CA 1
ATOM 745 C C . GLY A 1 100 ? 6.485 -12.233 2.946 1.00 97.62 100 GLY A C 1
ATOM 746 O O . GLY A 1 100 ? 7.641 -12.438 2.581 1.00 97.62 100 GLY A O 1
ATOM 747 N N . ILE A 1 101 ? 5.438 -12.822 2.355 1.00 97.50 101 ILE A N 1
ATOM 748 C CA . ILE A 1 101 ? 5.569 -13.731 1.203 1.00 97.50 101 ILE A CA 1
ATOM 749 C C . ILE A 1 101 ? 6.161 -12.994 -0.003 1.00 97.50 101 ILE A C 1
ATOM 751 O O . ILE A 1 101 ? 7.032 -13.542 -0.671 1.00 97.50 101 ILE A O 1
ATOM 755 N N . ALA A 1 102 ? 5.747 -11.750 -0.265 1.00 96.06 102 ALA A N 1
ATOM 756 C CA . ALA A 1 102 ? 6.321 -10.947 -1.342 1.00 96.06 102 ALA A CA 1
ATOM 757 C C . ALA A 1 102 ? 7.830 -10.728 -1.139 1.00 96.06 102 ALA A C 1
ATOM 759 O O . ALA A 1 102 ? 8.605 -10.969 -2.062 1.00 96.06 102 ALA A O 1
ATOM 760 N N . SER A 1 103 ? 8.266 -10.358 0.071 1.00 97.06 103 SER A N 1
ATOM 761 C CA . SER A 1 103 ? 9.696 -10.228 0.388 1.00 97.06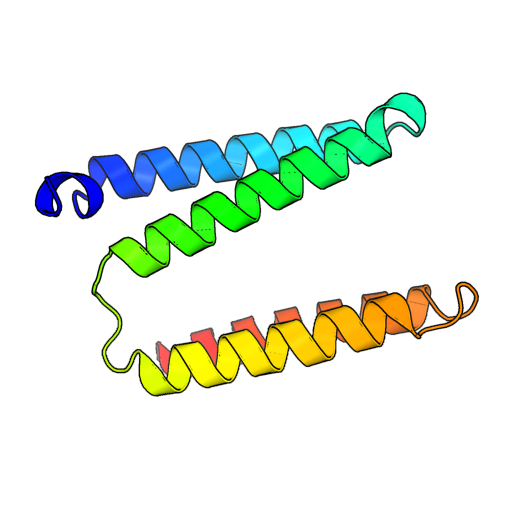 103 SER A CA 1
ATOM 762 C C . SER A 1 103 ? 10.458 -11.548 0.254 1.00 97.06 103 SER A C 1
ATOM 764 O O . SER A 1 103 ? 11.578 -11.547 -0.250 1.00 97.06 103 SER A O 1
ATOM 766 N N . LEU A 1 104 ? 9.857 -12.673 0.659 1.00 97.50 104 LEU A N 1
ATOM 767 C CA . LEU A 1 104 ? 10.448 -14.002 0.487 1.00 97.50 104 LEU A CA 1
ATOM 768 C C . LEU A 1 104 ? 10.637 -14.342 -0.995 1.00 97.50 104 LEU A C 1
ATOM 770 O O . LEU A 1 104 ? 11.711 -14.793 -1.374 1.00 97.50 104 LEU A O 1
ATOM 774 N N . LEU A 1 105 ? 9.623 -14.110 -1.833 1.00 96.31 105 LEU A N 1
ATOM 775 C CA . LEU A 1 105 ? 9.699 -14.391 -3.268 1.00 96.31 105 LEU A CA 1
ATOM 776 C C . LEU A 1 105 ? 10.755 -13.528 -3.963 1.00 96.31 105 LEU A C 1
ATOM 778 O O . LEU A 1 105 ? 11.504 -14.054 -4.781 1.00 96.31 105 LEU A O 1
ATOM 782 N N . VAL A 1 106 ? 10.854 -12.241 -3.610 1.00 94.12 106 VAL A N 1
ATOM 783 C CA . VAL A 1 106 ? 11.925 -11.363 -4.112 1.00 94.12 106 VAL A CA 1
ATOM 784 C C . VAL A 1 106 ? 13.291 -11.884 -3.666 1.00 94.12 106 VAL A C 1
ATOM 786 O O . VAL A 1 106 ? 14.176 -12.048 -4.495 1.00 94.12 106 VAL A O 1
ATOM 789 N N . GLY A 1 107 ? 13.455 -12.224 -2.385 1.00 96.69 107 GLY A N 1
ATOM 790 C CA . GLY A 1 107 ? 14.718 -12.760 -1.873 1.00 96.69 107 GLY A CA 1
ATOM 791 C C . GLY A 1 107 ? 15.144 -14.078 -2.530 1.00 96.69 107 GLY A C 1
ATOM 792 O O . GLY A 1 107 ? 16.333 -14.291 -2.730 1.00 96.69 107 GLY A O 1
ATOM 793 N N . VAL A 1 108 ? 14.191 -14.945 -2.889 1.00 97.25 108 VAL A N 1
ATOM 794 C CA . VAL A 1 108 ? 14.458 -16.192 -3.628 1.00 97.25 108 VAL A CA 1
ATOM 795 C C . VAL A 1 108 ? 14.769 -15.928 -5.105 1.00 97.25 108 VAL A C 1
ATOM 797 O O . VAL A 1 108 ? 15.547 -16.671 -5.686 1.00 97.25 108 VAL A O 1
ATOM 800 N N . ALA A 1 109 ? 14.172 -14.906 -5.722 1.00 93.56 109 ALA A N 1
ATOM 801 C CA . ALA A 1 109 ? 14.401 -14.575 -7.131 1.00 93.56 109 ALA A CA 1
ATOM 802 C C . ALA A 1 109 ? 15.737 -13.853 -7.386 1.00 93.56 109 ALA A C 1
ATOM 804 O O . ALA A 1 109 ? 16.267 -13.936 -8.491 1.00 93.56 109 ALA A O 1
ATOM 805 N N . GLU A 1 110 ? 16.257 -13.143 -6.383 1.00 91.81 110 GLU A N 1
ATOM 806 C CA . GLU A 1 110 ? 17.530 -12.404 -6.441 1.00 91.81 110 GLU A CA 1
ATOM 807 C C . GLU A 1 110 ? 18.764 -13.271 -6.105 1.00 91.81 110 GLU A C 1
ATOM 809 O O . GLU A 1 110 ? 19.891 -12.778 -6.178 1.00 91.81 110 GLU A O 1
ATOM 814 N N . PHE A 1 111 ? 18.571 -14.538 -5.713 1.00 81.75 111 PHE A N 1
ATOM 815 C CA . PHE A 1 111 ? 19.641 -15.490 -5.380 1.00 81.75 111 PHE A CA 1
ATOM 816 C C . PHE A 1 111 ? 19.870 -16.505 -6.505 1.00 81.75 111 PHE A C 1
ATOM 818 O O . PHE A 1 111 ? 21.053 -16.742 -6.845 1.00 81.75 111 PHE A O 1
#

pLDDT: mean 93.93, std 6.97, range [61.41, 98.62]